Protein AF-A0AAN4R0S1-F1 (afdb_monomer)

pLDDT: mean 93.14, std 6.56, range [55.16, 98.12]

Secondary structure (DSSP, 8-state):
--HHHHHHHHHHHHHHHHHHHHHHHHHHHHHHHHHHHHHHHHHHHHHHHHHHHHHTT-S-HHHHHHHHHHHHHHHHHHHHHHHHHHHHHHHHHHHHHHHHHHHHHHHHHHHHHHHHHHHHHHHHHHHHHHHHHHTT-

Foldseek 3Di:
DDPVLVVLVVVLVVLVVQLVVLVVQLVVLVVQLVVLVVQLVVLVVVLVVVVVCVVVVNDDPVVCVPVNVVSVVSNVVSVVSNVVSVVSSVVSVVSSVVSVVVSVVSVVVSVVVVVVVVVVVVVVVVVVVVVVVVVVD

Organism: NCBI:txid1231624

Structure (mmCIF, N/CA/C/O backbone):
data_AF-A0AAN4R0S1-F1
#
_entry.id   AF-A0AAN4R0S1-F1
#
loop_
_atom_site.group_PDB
_atom_site.id
_atom_site.type_symbol
_atom_site.label_atom_id
_atom_site.label_alt_id
_atom_site.label_comp_id
_atom_site.label_asym_id
_atom_site.label_entity_id
_atom_site.label_seq_id
_atom_site.pdbx_PDB_ins_code
_atom_site.Cartn_x
_atom_site.Cartn_y
_atom_site.Cartn_z
_atom_site.occupancy
_atom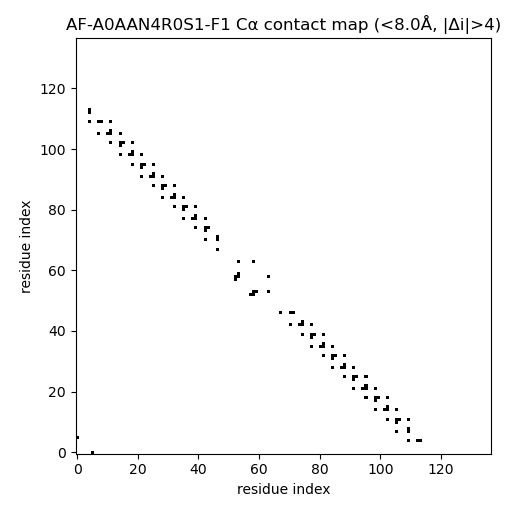_site.B_iso_or_equiv
_atom_site.auth_seq_id
_atom_site.auth_comp_id
_atom_site.auth_asym_id
_atom_site.auth_atom_id
_atom_site.pdbx_PDB_model_num
ATOM 1 N N . MET A 1 1 ? 13.427 5.920 -34.168 1.00 70.69 1 MET A N 1
ATOM 2 C CA . MET A 1 1 ? 12.870 5.169 -33.014 1.00 70.69 1 MET A CA 1
ATOM 3 C C . MET A 1 1 ? 11.867 4.142 -33.536 1.00 70.69 1 MET A C 1
ATOM 5 O O . MET A 1 1 ? 10.998 4.526 -34.311 1.00 70.69 1 MET A O 1
ATOM 9 N N . THR A 1 2 ? 12.005 2.853 -33.205 1.00 86.69 2 THR A N 1
ATOM 10 C CA . THR A 1 2 ? 11.128 1.786 -33.740 1.00 86.69 2 THR A CA 1
ATOM 11 C C . THR A 1 2 ? 9.729 1.828 -33.107 1.00 86.69 2 THR A C 1
ATOM 13 O O . THR A 1 2 ? 9.570 2.333 -31.995 1.00 86.69 2 THR A O 1
ATOM 16 N N . HIS A 1 3 ? 8.708 1.280 -33.785 1.00 90.00 3 HIS A N 1
ATOM 17 C CA . HIS A 1 3 ? 7.340 1.177 -33.243 1.00 90.00 3 HIS A CA 1
ATOM 18 C C . HIS A 1 3 ? 7.327 0.505 -31.861 1.00 90.00 3 HIS A C 1
ATOM 20 O O . HIS A 1 3 ? 6.769 1.046 -30.913 1.00 90.00 3 HIS A O 1
ATOM 26 N N . ARG A 1 4 ? 8.053 -0.611 -31.725 1.00 89.56 4 ARG A N 1
ATOM 27 C CA . ARG A 1 4 ? 8.201 -1.363 -30.472 1.00 89.56 4 ARG A CA 1
ATOM 28 C C . ARG A 1 4 ? 8.767 -0.521 -29.320 1.00 89.56 4 ARG A C 1
ATOM 30 O O . ARG A 1 4 ? 8.234 -0.587 -28.218 1.00 89.56 4 ARG A O 1
ATOM 37 N N . LEU A 1 5 ? 9.803 0.288 -29.567 1.00 91.94 5 LEU A N 1
ATOM 38 C CA . LEU A 1 5 ? 10.375 1.181 -28.548 1.00 91.94 5 LEU A CA 1
ATOM 39 C C . LEU A 1 5 ? 9.390 2.274 -28.121 1.00 91.94 5 LEU A C 1
ATOM 41 O O . LEU A 1 5 ? 9.315 2.590 -26.938 1.00 91.94 5 LEU A O 1
ATOM 45 N N . ARG A 1 6 ? 8.603 2.821 -29.058 1.00 93.12 6 ARG A N 1
ATOM 46 C CA . ARG A 1 6 ? 7.550 3.797 -28.732 1.00 93.12 6 ARG A CA 1
ATOM 47 C C . ARG A 1 6 ? 6.452 3.175 -27.872 1.00 93.12 6 ARG A C 1
ATOM 49 O O . ARG A 1 6 ? 6.084 3.763 -26.863 1.00 93.12 6 ARG A O 1
ATOM 56 N N . CYS A 1 7 ? 5.979 1.978 -28.222 1.00 94.19 7 CYS A N 1
ATOM 57 C CA . CYS A 1 7 ? 4.988 1.257 -27.420 1.00 94.19 7 CYS A CA 1
ATOM 58 C C . CYS A 1 7 ? 5.495 0.978 -26.001 1.00 94.19 7 CYS A C 1
ATOM 60 O O . CYS A 1 7 ? 4.760 1.197 -25.044 1.00 94.19 7 CYS A O 1
ATOM 62 N N . LEU A 1 8 ? 6.753 0.550 -25.851 1.00 93.81 8 LEU A N 1
ATOM 63 C CA . LEU A 1 8 ? 7.351 0.305 -24.536 1.00 93.81 8 LEU A CA 1
ATOM 64 C C . LEU A 1 8 ? 7.552 1.585 -23.724 1.00 93.81 8 LEU A C 1
ATOM 66 O O . LEU A 1 8 ? 7.312 1.569 -22.523 1.00 93.81 8 LEU A O 1
ATOM 70 N N . ALA A 1 9 ? 7.924 2.696 -24.362 1.00 93.94 9 ALA A N 1
ATOM 71 C CA . ALA A 1 9 ? 7.996 3.994 -23.694 1.00 93.94 9 ALA A CA 1
ATOM 72 C C . ALA A 1 9 ? 6.619 4.431 -23.166 1.00 93.94 9 ALA A C 1
ATOM 74 O O . ALA A 1 9 ? 6.504 4.903 -22.036 1.00 93.94 9 ALA A O 1
ATOM 75 N N . THR A 1 10 ? 5.559 4.246 -23.960 1.00 96.31 10 THR A N 1
ATOM 76 C CA . THR A 1 10 ? 4.183 4.519 -23.522 1.00 96.31 10 THR A CA 1
ATOM 77 C C . THR A 1 10 ? 3.764 3.585 -22.389 1.00 96.31 10 THR A C 1
ATOM 79 O O . THR A 1 10 ? 3.208 4.051 -21.400 1.00 96.31 10 THR A O 1
ATOM 82 N N . LEU A 1 11 ? 4.078 2.291 -22.486 1.00 96.19 11 LEU A N 1
ATOM 83 C CA . LEU A 1 11 ? 3.783 1.320 -21.434 1.00 96.19 11 LEU A CA 1
ATOM 84 C C . LEU A 1 11 ? 4.499 1.673 -20.125 1.00 96.19 11 LEU A C 1
ATOM 86 O O . LEU A 1 11 ? 3.866 1.661 -19.077 1.00 96.19 11 LEU A O 1
ATOM 90 N N . ALA A 1 12 ? 5.777 2.056 -20.174 1.00 95.44 12 ALA A N 1
ATOM 91 C CA . ALA A 1 12 ? 6.526 2.489 -18.995 1.00 95.44 12 ALA A CA 1
ATOM 92 C C . ALA A 1 12 ? 5.872 3.705 -18.317 1.00 95.44 12 ALA A C 1
ATOM 94 O O . ALA A 1 12 ? 5.750 3.728 -17.094 1.00 95.44 12 ALA A O 1
ATOM 95 N N . LYS A 1 13 ? 5.378 4.674 -19.105 1.00 96.62 13 LYS A N 1
ATOM 96 C CA . LYS A 1 13 ? 4.626 5.831 -18.590 1.00 96.62 13 LYS A CA 1
ATOM 97 C C . LYS A 1 13 ? 3.294 5.437 -17.951 1.00 96.62 13 LYS A C 1
ATOM 99 O O . LYS A 1 13 ? 2.931 6.014 -16.933 1.00 96.62 13 LYS A O 1
ATOM 104 N N . ILE A 1 14 ? 2.566 4.487 -18.539 1.00 97.44 14 ILE A N 1
ATOM 105 C CA . ILE A 1 14 ? 1.314 3.973 -17.961 1.00 97.44 14 ILE A CA 1
ATOM 106 C C . ILE A 1 14 ? 1.608 3.283 -16.626 1.00 97.44 14 ILE A C 1
ATOM 108 O O . ILE A 1 14 ? 0.998 3.633 -15.623 1.00 97.44 14 ILE A O 1
ATOM 112 N N . ARG A 1 15 ? 2.605 2.390 -16.587 1.00 96.81 15 ARG A N 1
ATOM 113 C CA . ARG A 1 15 ? 3.004 1.695 -15.354 1.00 96.81 15 ARG A CA 1
ATOM 114 C C . ARG A 1 15 ? 3.504 2.642 -14.268 1.00 96.81 15 ARG A C 1
ATOM 116 O O . ARG A 1 15 ? 3.280 2.383 -13.096 1.00 96.81 15 ARG A O 1
ATOM 123 N N . GLU A 1 16 ? 4.164 3.736 -14.642 1.00 97.38 16 GLU A N 1
ATOM 124 C CA . GLU A 1 16 ? 4.570 4.756 -13.670 1.00 97.38 16 GLU A CA 1
ATOM 125 C C . GLU A 1 16 ? 3.365 5.456 -13.037 1.00 97.38 16 GLU A C 1
ATOM 127 O O . GLU A 1 16 ? 3.341 5.662 -11.829 1.00 97.38 16 GLU A O 1
ATOM 132 N N . ARG A 1 17 ? 2.336 5.781 -13.830 1.00 97.81 17 ARG A N 1
ATOM 133 C CA . ARG A 1 17 ? 1.091 6.351 -13.295 1.00 97.81 17 ARG A CA 1
ATOM 134 C C . ARG A 1 17 ? 0.396 5.377 -12.354 1.00 97.81 17 ARG A C 1
ATOM 136 O O . ARG A 1 17 ? 0.085 5.758 -11.238 1.00 97.81 17 ARG A O 1
ATOM 143 N N . GLU A 1 18 ? 0.255 4.116 -12.756 1.00 97.50 18 GLU A N 1
ATOM 144 C CA . GLU A 1 18 ? -0.335 3.074 -11.906 1.00 97.50 18 GLU A CA 1
ATOM 145 C C . GLU A 1 18 ? 0.437 2.894 -10.590 1.00 97.50 18 GLU A C 1
ATOM 147 O O . GLU A 1 18 ? -0.173 2.743 -9.535 1.00 97.50 18 GLU A O 1
ATOM 152 N N . ARG A 1 19 ? 1.776 2.957 -10.628 1.00 98.00 19 ARG A N 1
ATOM 153 C CA . ARG A 1 19 ? 2.626 2.914 -9.429 1.00 98.00 19 ARG A CA 1
ATOM 154 C C . ARG A 1 19 ? 2.366 4.106 -8.506 1.00 98.00 19 ARG A C 1
ATOM 156 O O . ARG A 1 19 ? 2.292 3.928 -7.291 1.00 98.00 19 ARG A O 1
ATOM 163 N N . LEU A 1 20 ? 2.259 5.311 -9.064 1.00 97.81 20 LEU A N 1
ATOM 164 C CA . LEU A 1 20 ? 1.961 6.523 -8.296 1.00 97.81 20 LEU A CA 1
ATOM 165 C C . LEU A 1 20 ? 0.553 6.464 -7.690 1.00 97.81 20 LEU A C 1
ATOM 167 O O . LEU A 1 20 ? 0.400 6.733 -6.502 1.00 97.81 20 LEU A O 1
ATOM 171 N N . ASP A 1 21 ? -0.441 6.028 -8.462 1.00 97.69 21 ASP A N 1
ATOM 172 C CA . ASP A 1 21 ? -1.821 5.873 -7.998 1.00 97.69 21 ASP A CA 1
ATOM 173 C C . ASP A 1 21 ? -1.913 4.839 -6.864 1.00 97.69 21 ASP A C 1
ATOM 175 O O . ASP A 1 21 ? -2.528 5.101 -5.829 1.00 97.69 21 ASP A O 1
ATOM 179 N N . ALA A 1 22 ? -1.241 3.690 -7.005 1.00 97.50 22 ALA A N 1
ATOM 180 C CA . ALA A 1 22 ? -1.167 2.667 -5.962 1.00 97.50 22 ALA A CA 1
ATOM 181 C C . ALA A 1 22 ? -0.472 3.183 -4.690 1.00 97.50 22 ALA A C 1
ATOM 183 O O . ALA A 1 22 ? -0.893 2.874 -3.574 1.00 97.50 22 ALA A O 1
ATOM 184 N N . GLN A 1 23 ? 0.564 4.013 -4.840 1.00 97.88 23 GLN A N 1
ATOM 185 C CA . GLN A 1 23 ? 1.240 4.650 -3.712 1.00 97.88 23 GLN A CA 1
ATOM 186 C C . GLN A 1 23 ? 0.318 5.637 -2.982 1.00 97.88 23 GLN A C 1
ATOM 188 O O . GLN A 1 23 ? 0.283 5.644 -1.751 1.00 97.88 23 GLN A O 1
ATOM 193 N N . THR A 1 24 ? -0.467 6.434 -3.710 1.00 97.94 24 THR A N 1
ATOM 194 C CA . THR A 1 24 ? -1.475 7.323 -3.115 1.00 97.94 24 THR A CA 1
ATOM 195 C C . THR A 1 24 ? -2.559 6.535 -2.377 1.00 97.94 24 THR A C 1
ATOM 197 O O . THR A 1 24 ? -2.925 6.906 -1.262 1.00 97.94 24 THR A O 1
ATOM 200 N N . GLN A 1 25 ? -3.036 5.425 -2.947 1.00 96.88 25 GLN A N 1
ATOM 201 C CA . GLN A 1 25 ? -4.013 4.547 -2.293 1.00 96.88 25 GLN A CA 1
ATOM 202 C C . GLN A 1 25 ? -3.464 3.928 -1.003 1.00 96.88 25 GLN A C 1
ATOM 204 O O . GLN A 1 25 ? -4.171 3.896 0.003 1.00 96.88 25 GLN A O 1
ATOM 209 N N . LEU A 1 26 ? -2.200 3.492 -0.998 1.00 97.94 26 LEU A N 1
ATOM 210 C CA . LEU A 1 26 ? -1.545 2.976 0.204 1.00 97.94 26 LEU A CA 1
ATOM 211 C C . LEU A 1 26 ? -1.478 4.032 1.314 1.00 97.94 26 LEU A C 1
ATOM 213 O O . LEU A 1 26 ? -1.805 3.727 2.457 1.00 97.94 26 LEU A O 1
ATOM 217 N N . ILE A 1 27 ? -1.105 5.272 0.984 1.00 98.00 27 ILE A N 1
ATOM 218 C CA . ILE A 1 27 ? -1.062 6.372 1.961 1.00 98.00 27 ILE A CA 1
ATOM 219 C C . ILE A 1 27 ? -2.457 6.623 2.548 1.00 98.00 27 ILE A C 1
ATOM 221 O O . ILE A 1 27 ? -2.598 6.755 3.762 1.00 98.00 27 ILE A O 1
ATOM 225 N N . ALA A 1 28 ? -3.496 6.648 1.710 1.00 97.50 28 ALA A N 1
ATOM 226 C CA . ALA A 1 28 ? -4.870 6.830 2.171 1.00 97.50 28 ALA A CA 1
ATOM 227 C C . ALA A 1 28 ? -5.339 5.676 3.079 1.00 97.50 28 ALA A C 1
ATOM 229 O O . ALA A 1 28 ? -5.973 5.917 4.106 1.00 97.50 28 ALA A O 1
ATOM 230 N N . ALA A 1 29 ? -4.995 4.429 2.740 1.00 97.75 29 ALA A N 1
ATOM 231 C CA . ALA A 1 29 ? -5.316 3.262 3.561 1.00 97.75 29 ALA A CA 1
ATOM 232 C C . ALA A 1 29 ? -4.599 3.299 4.923 1.00 97.75 29 ALA A C 1
ATOM 234 O O . ALA A 1 29 ? -5.224 3.048 5.951 1.00 97.75 29 ALA A O 1
ATOM 235 N N . GLN A 1 30 ? -3.324 3.704 4.948 1.00 98.06 30 GLN A N 1
ATOM 236 C CA . GLN A 1 30 ? -2.562 3.897 6.186 1.00 98.06 30 GLN A CA 1
ATOM 237 C C . GLN A 1 30 ? -3.195 4.965 7.082 1.00 98.06 30 GLN A C 1
ATOM 239 O O . GLN A 1 30 ? -3.433 4.711 8.257 1.00 98.06 30 GLN A O 1
ATOM 244 N N . GLN A 1 31 ? -3.560 6.120 6.518 1.00 97.88 31 GLN A N 1
ATOM 245 C CA . GLN A 1 31 ? -4.246 7.179 7.266 1.00 97.88 31 GLN A CA 1
ATOM 246 C C . GLN A 1 31 ? -5.584 6.704 7.846 1.00 97.88 31 GLN A C 1
ATOM 248 O O . GLN A 1 31 ? -5.926 7.036 8.983 1.00 97.88 31 GLN A O 1
ATOM 253 N N . LEU A 1 32 ? -6.341 5.908 7.085 1.00 96.88 32 LEU A N 1
ATOM 254 C CA . LEU A 1 32 ? -7.578 5.306 7.571 1.00 96.88 32 LEU A CA 1
ATOM 255 C C . LEU A 1 32 ? -7.303 4.349 8.737 1.00 96.88 32 LEU A C 1
ATOM 257 O O . LEU A 1 32 ? -7.975 4.442 9.763 1.00 96.88 32 LEU A O 1
ATOM 261 N N . GLN A 1 33 ? -6.316 3.460 8.606 1.00 97.62 33 GLN A N 1
ATOM 262 C CA . GLN A 1 33 ? -5.923 2.535 9.668 1.00 97.62 33 GLN A CA 1
ATOM 263 C C . GLN A 1 33 ? -5.485 3.275 10.935 1.00 97.62 33 GLN A C 1
ATOM 265 O O . GLN A 1 33 ? -5.933 2.907 12.020 1.00 97.62 33 GLN A O 1
ATOM 270 N N . ASP A 1 34 ? -4.683 4.331 10.811 1.00 97.31 34 ASP A N 1
ATOM 271 C CA . ASP A 1 34 ? -4.253 5.158 11.940 1.00 97.31 34 ASP A CA 1
ATOM 272 C C . ASP A 1 34 ? -5.460 5.804 12.638 1.00 97.31 34 ASP A C 1
ATOM 274 O O . ASP A 1 34 ? -5.578 5.760 13.866 1.00 97.31 34 ASP A O 1
ATOM 278 N N . GLY A 1 35 ? -6.422 6.317 11.863 1.00 97.12 35 GLY A N 1
ATOM 279 C CA . GLY A 1 35 ? -7.679 6.857 12.385 1.00 97.12 35 GLY A CA 1
ATOM 280 C C . GLY A 1 35 ? -8.532 5.815 13.121 1.00 97.12 35 GLY A C 1
ATOM 281 O O . GLY A 1 35 ? -9.084 6.095 14.191 1.00 97.12 35 GLY A O 1
ATOM 282 N N . LYS A 1 36 ? -8.623 4.586 12.596 1.00 96.75 36 LYS A N 1
ATOM 283 C CA . LYS A 1 36 ? -9.328 3.482 13.272 1.00 96.75 36 LYS A CA 1
ATOM 284 C C . LYS A 1 36 ? -8.579 2.990 14.508 1.00 96.75 36 LYS A C 1
ATOM 286 O O . LYS A 1 36 ? -9.218 2.707 15.518 1.00 96.75 36 LYS A O 1
ATOM 291 N N . SER A 1 37 ? -7.248 2.972 14.476 1.00 97.56 37 SER A N 1
ATOM 292 C CA . SER A 1 37 ? -6.411 2.668 15.639 1.00 97.56 37 SER A CA 1
ATOM 293 C C . SER A 1 37 ? -6.650 3.679 16.759 1.00 97.56 37 SER A C 1
ATOM 295 O O . SER A 1 37 ? -6.898 3.286 17.894 1.00 97.56 37 SER A O 1
ATOM 297 N N . ALA A 1 38 ? -6.653 4.977 16.442 1.00 97.25 38 ALA A N 1
ATOM 298 C CA . ALA A 1 38 ? -6.952 6.029 17.411 1.00 97.25 38 ALA A CA 1
ATOM 299 C C . ALA A 1 38 ? -8.373 5.898 17.986 1.00 97.25 38 ALA A C 1
ATOM 301 O O . ALA A 1 38 ? -8.572 6.066 19.188 1.00 97.25 38 ALA A O 1
ATOM 302 N N . SER A 1 39 ? -9.351 5.534 17.149 1.00 95.94 39 SER A N 1
ATOM 303 C CA . SER A 1 39 ? -10.736 5.297 17.581 1.00 95.94 39 SER A CA 1
ATOM 304 C C . SER A 1 39 ? -10.852 4.104 18.538 1.00 95.94 39 SER A C 1
ATOM 306 O O . SER A 1 39 ? -11.579 4.179 19.528 1.00 95.94 39 SER A O 1
ATOM 308 N N . LEU A 1 40 ? -10.121 3.015 18.275 1.00 97.38 40 LEU A N 1
ATOM 309 C CA . LEU A 1 40 ? -10.063 1.846 19.153 1.00 97.38 40 LEU A CA 1
ATOM 310 C C . LEU A 1 40 ? -9.400 2.177 20.494 1.00 97.38 40 LEU A C 1
ATOM 312 O O . LEU A 1 40 ? -9.927 1.790 21.540 1.00 97.38 40 LEU A O 1
ATOM 316 N N . THR A 1 41 ? -8.284 2.911 20.475 1.00 97.62 41 THR A N 1
ATOM 317 C CA . THR A 1 41 ? -7.624 3.394 21.696 1.00 97.62 41 THR A CA 1
ATOM 318 C C . THR A 1 41 ? -8.585 4.248 22.513 1.00 97.62 41 THR A C 1
ATOM 320 O O . THR A 1 41 ? -8.836 3.935 23.671 1.00 97.62 41 THR A O 1
ATOM 323 N N . TYR A 1 42 ? -9.230 5.236 21.887 1.00 95.81 42 TYR A N 1
ATOM 324 C CA . TYR A 1 42 ? -10.206 6.097 22.552 1.00 95.81 42 TYR A CA 1
ATOM 325 C C . TYR A 1 42 ? -11.357 5.303 23.188 1.00 95.81 42 TYR A C 1
ATOM 327 O O . TYR A 1 42 ? -11.659 5.491 24.363 1.00 95.81 42 TYR A O 1
ATOM 335 N N . ALA A 1 43 ? -11.982 4.382 22.446 1.00 94.06 43 ALA A N 1
ATOM 336 C CA . ALA A 1 43 ? -13.069 3.556 22.975 1.00 94.06 43 ALA A CA 1
ATOM 337 C C . ALA A 1 43 ? -12.616 2.682 24.161 1.00 94.06 43 ALA A C 1
ATOM 339 O O . ALA A 1 43 ? -13.369 2.493 25.118 1.00 94.06 43 ALA A O 1
ATOM 340 N N . THR A 1 44 ? -11.384 2.169 24.108 1.00 95.62 44 THR A N 1
ATOM 341 C CA . THR A 1 44 ? -10.796 1.352 25.177 1.00 95.62 44 THR A CA 1
ATOM 342 C C . THR A 1 44 ? -10.507 2.189 26.423 1.00 95.62 44 THR A C 1
ATOM 344 O O . THR A 1 44 ? -10.852 1.767 27.528 1.00 95.62 44 THR A O 1
ATOM 347 N N . ASP A 1 45 ? -9.944 3.384 26.248 1.00 95.81 45 ASP A N 1
ATOM 348 C CA . ASP A 1 45 ? -9.623 4.310 27.335 1.00 95.81 45 ASP A CA 1
ATOM 349 C C . ASP A 1 45 ? -10.891 4.816 28.029 1.00 95.81 45 ASP A C 1
ATOM 351 O O . ASP A 1 45 ? -10.962 4.815 29.257 1.00 95.81 45 ASP A O 1
ATOM 355 N N . VAL A 1 46 ? -11.930 5.164 27.259 1.00 93.19 46 VAL A N 1
ATOM 356 C CA . VAL A 1 46 ? -13.238 5.557 27.807 1.00 93.19 46 VAL A CA 1
ATOM 357 C C . VAL A 1 46 ? -13.828 4.426 28.646 1.00 93.19 46 VAL A C 1
ATOM 359 O O . VAL A 1 46 ? -14.235 4.654 29.781 1.00 93.19 46 VAL A O 1
ATOM 362 N N . LEU A 1 47 ? -13.834 3.187 28.142 1.00 93.19 47 LEU A N 1
ATOM 363 C CA . LEU A 1 47 ? -14.348 2.042 28.898 1.00 93.19 47 LEU A CA 1
ATOM 364 C C . LEU A 1 47 ? -13.543 1.789 30.187 1.00 93.19 47 LEU A C 1
ATOM 366 O O . LEU A 1 47 ? -14.121 1.437 31.218 1.00 93.19 47 LEU A O 1
ATOM 370 N N . ALA A 1 48 ? -12.219 1.953 30.140 1.00 92.81 48 ALA A N 1
ATOM 371 C CA . ALA A 1 48 ? -11.350 1.790 31.300 1.00 92.81 48 ALA A CA 1
ATOM 372 C C . ALA A 1 48 ? -11.598 2.871 32.365 1.00 92.81 48 ALA A C 1
ATOM 374 O O . ALA A 1 48 ? -11.684 2.551 33.554 1.00 92.81 48 ALA A O 1
ATOM 375 N N . GLU A 1 49 ? -11.761 4.125 31.946 1.00 90.56 49 GLU A N 1
ATOM 376 C CA . GLU A 1 49 ? -12.035 5.248 32.840 1.00 90.56 49 GLU A CA 1
ATOM 377 C C . GLU A 1 49 ? -13.423 5.136 33.480 1.00 90.56 49 GLU A C 1
ATOM 379 O O . GLU A 1 49 ? -13.550 5.209 34.702 1.00 90.56 49 GLU A O 1
ATOM 384 N N . GLU A 1 50 ? -14.454 4.838 32.693 1.00 87.88 50 GLU A N 1
ATOM 385 C CA . GLU A 1 50 ? -15.812 4.618 33.205 1.00 87.88 50 GLU A CA 1
ATOM 386 C C . GLU A 1 50 ? -15.856 3.448 34.204 1.00 87.88 50 GLU A C 1
ATOM 388 O O . GLU A 1 50 ? -16.510 3.510 35.252 1.00 87.88 50 GLU A O 1
ATOM 393 N N . ARG A 1 51 ? -15.077 2.386 33.950 1.00 87.75 51 ARG A N 1
ATOM 394 C CA . ARG A 1 51 ? -14.916 1.280 34.902 1.00 87.75 51 ARG A CA 1
ATOM 395 C C . ARG A 1 51 ? -14.257 1.747 36.198 1.00 87.75 51 ARG A C 1
ATOM 397 O O . ARG A 1 51 ? -14.718 1.347 37.266 1.00 87.75 51 ARG A O 1
ATOM 404 N N . ARG A 1 52 ? -13.218 2.585 36.121 1.00 89.25 52 ARG A N 1
ATOM 405 C CA . ARG A 1 52 ? -12.527 3.154 37.289 1.00 89.25 52 ARG A CA 1
ATOM 406 C C . ARG A 1 52 ? -13.496 3.969 38.147 1.00 89.25 52 ARG A C 1
ATOM 408 O O . ARG A 1 52 ? -13.553 3.748 39.359 1.00 89.25 52 ARG A O 1
ATOM 415 N N . ILE A 1 53 ? -14.295 4.836 37.522 1.00 86.38 53 ILE A N 1
ATOM 416 C CA . ILE A 1 53 ? -15.321 5.659 38.182 1.00 86.38 53 ILE A CA 1
ATOM 417 C C . ILE A 1 53 ? -16.372 4.772 38.868 1.00 86.38 53 ILE A C 1
ATOM 419 O O . ILE A 1 53 ? -16.715 5.014 40.028 1.00 86.38 53 ILE A O 1
ATOM 423 N N . ALA A 1 54 ? -16.828 3.705 38.206 1.00 85.31 54 ALA A N 1
ATOM 424 C CA . ALA A 1 54 ? -17.771 2.753 38.790 1.00 85.31 54 ALA A CA 1
ATOM 425 C C . ALA A 1 54 ? -17.194 2.026 40.020 1.00 85.31 54 ALA A C 1
ATOM 427 O O . ALA A 1 54 ? -17.862 1.939 41.049 1.00 85.31 54 ALA A O 1
ATOM 428 N N . THR A 1 55 ? -15.937 1.565 39.970 1.00 83.88 55 THR A N 1
ATOM 429 C CA . THR A 1 55 ? -15.265 0.954 41.138 1.00 83.8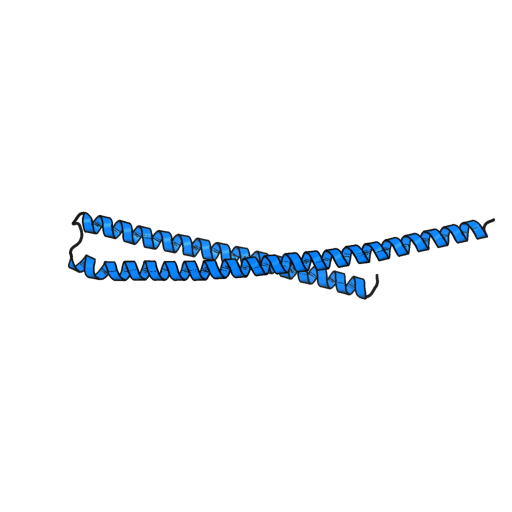8 55 THR A CA 1
ATOM 430 C C . THR A 1 55 ? -15.007 1.923 42.288 1.00 83.88 55 THR A C 1
ATOM 432 O O . THR A 1 55 ? -14.914 1.482 43.429 1.00 83.88 55 THR A O 1
ATOM 435 N N . ALA A 1 56 ? -14.924 3.227 42.020 1.00 88.06 56 ALA A N 1
ATOM 436 C CA . ALA A 1 56 ? -14.809 4.250 43.058 1.00 88.06 56 ALA A CA 1
ATOM 437 C C . ALA A 1 56 ? -16.139 4.516 43.796 1.00 88.06 56 ALA A C 1
ATOM 439 O O . ALA A 1 56 ? -16.173 5.341 44.703 1.00 88.06 56 ALA A O 1
ATOM 440 N N . GLY A 1 57 ? -17.228 3.830 43.422 1.00 82.50 57 GLY A N 1
ATOM 441 C CA . GLY A 1 57 ? -18.543 3.972 44.054 1.00 82.50 57 GLY A CA 1
ATOM 442 C C . GLY A 1 57 ? -19.333 5.196 43.587 1.00 82.50 57 GLY A C 1
ATOM 443 O O . GLY A 1 57 ? -20.368 5.512 44.166 1.00 82.50 57 GLY A O 1
ATOM 444 N N . ASN A 1 58 ? -18.880 5.869 42.527 1.00 77.69 58 ASN A N 1
ATOM 445 C CA . ASN A 1 58 ? -19.485 7.107 42.025 1.00 77.69 58 ASN A CA 1
ATOM 446 C C . ASN A 1 58 ? -20.646 6.873 41.038 1.00 77.69 58 ASN A C 1
ATOM 448 O O . ASN A 1 58 ? -21.168 7.828 40.468 1.00 77.69 58 ASN A O 1
ATOM 452 N N . VAL A 1 59 ? -21.047 5.618 40.806 1.00 80.81 59 VAL A N 1
ATOM 453 C CA . VAL A 1 59 ? -22.091 5.241 39.839 1.00 80.81 59 VAL A CA 1
ATOM 454 C C . VAL A 1 59 ? -23.056 4.258 40.489 1.00 80.81 59 VAL A C 1
ATOM 456 O O . VAL A 1 59 ? -22.637 3.318 41.164 1.00 80.81 59 VAL A O 1
ATOM 459 N N . THR A 1 60 ? -24.357 4.446 40.270 1.00 83.25 60 THR A N 1
ATOM 460 C CA . THR A 1 60 ? -25.363 3.483 40.728 1.00 83.25 60 THR A CA 1
ATOM 461 C C . THR A 1 60 ? -25.276 2.185 39.920 1.00 83.25 60 THR A C 1
ATOM 463 O O . THR A 1 60 ? -24.926 2.166 38.737 1.00 83.25 60 THR A O 1
ATOM 466 N N . MET A 1 61 ? -25.623 1.067 40.555 1.00 79.94 61 MET A N 1
ATOM 467 C CA . MET A 1 61 ? -25.526 -0.259 39.938 1.00 79.94 61 MET A CA 1
ATOM 468 C C . MET A 1 61 ? -26.449 -0.432 38.716 1.00 79.94 61 MET A C 1
ATOM 470 O O . MET A 1 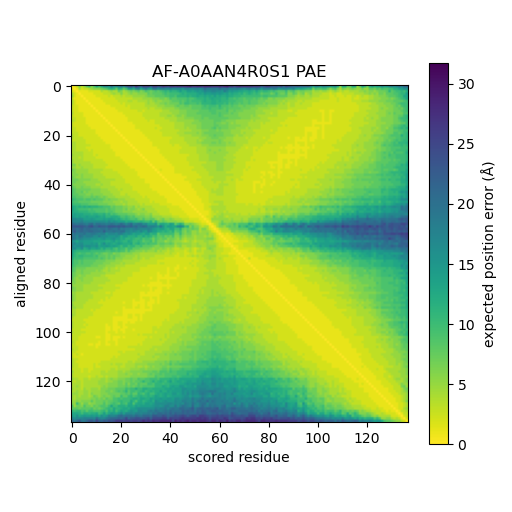61 ? -26.117 -1.187 37.802 1.00 79.94 61 MET A O 1
ATOM 474 N N . GLU A 1 62 ? -27.577 0.283 38.662 1.00 82.69 62 GLU A N 1
ATOM 475 C CA . GLU A 1 62 ? -28.455 0.324 37.483 1.00 82.69 62 GLU A CA 1
ATOM 476 C C . GLU A 1 62 ? -27.803 1.044 36.304 1.00 82.69 62 GLU A C 1
ATOM 478 O O . GLU A 1 62 ? -27.777 0.498 35.203 1.00 82.69 62 GLU A O 1
ATOM 483 N N . THR A 1 63 ? -27.199 2.213 36.532 1.00 82.00 63 THR A N 1
ATOM 484 C CA . THR A 1 63 ? -26.493 2.954 35.480 1.00 82.00 63 THR A CA 1
ATOM 485 C C . THR A 1 63 ? -25.355 2.105 34.916 1.00 82.00 63 THR A C 1
ATOM 487 O O . THR A 1 63 ? -25.244 1.974 33.698 1.00 82.00 63 THR A O 1
ATOM 490 N N . PHE A 1 64 ? -24.585 1.427 35.779 1.00 82.00 64 PHE A N 1
ATOM 491 C CA . PHE A 1 64 ? -23.524 0.500 35.363 1.00 82.00 64 PHE A CA 1
ATOM 492 C C . PHE A 1 64 ? -24.020 -0.636 34.459 1.00 82.00 64 PHE A C 1
ATOM 494 O O . PHE A 1 64 ? -23.413 -0.918 33.426 1.00 82.00 64 PHE A O 1
ATOM 501 N N . ARG A 1 65 ? -25.146 -1.266 34.811 1.00 84.31 65 ARG A N 1
ATOM 502 C CA . ARG A 1 65 ? -25.745 -2.349 34.013 1.00 84.31 65 ARG A CA 1
ATOM 503 C C . ARG A 1 65 ? -26.195 -1.902 32.625 1.00 84.31 65 ARG A C 1
ATOM 505 O O . ARG A 1 65 ? -26.179 -2.721 31.712 1.00 84.31 65 ARG A O 1
ATOM 512 N N . VAL A 1 66 ? -26.587 -0.640 32.471 1.00 86.50 66 VAL A N 1
ATOM 513 C CA . VAL A 1 66 ? -27.044 -0.092 31.189 1.00 86.50 66 VAL A CA 1
ATOM 514 C C . VAL A 1 66 ? -25.866 0.317 30.303 1.00 86.50 66 VAL A C 1
ATOM 516 O O . VAL A 1 66 ? -25.844 -0.031 29.125 1.00 86.50 66 VAL A O 1
ATOM 519 N N . TRP A 1 67 ? -24.872 1.034 30.838 1.00 86.50 67 TRP A N 1
ATOM 520 C CA . TRP A 1 67 ? -23.804 1.589 29.998 1.00 86.50 67 TRP A CA 1
ATOM 521 C C . TRP A 1 67 ? -22.700 0.577 29.660 1.00 86.50 67 TRP A C 1
ATOM 523 O O . TRP A 1 67 ? -22.146 0.637 28.562 1.00 86.50 67 TRP A O 1
ATOM 533 N N . PHE A 1 68 ? -22.380 -0.365 30.558 1.00 88.44 68 PHE A N 1
ATOM 534 C CA . PHE A 1 68 ? -21.235 -1.268 30.387 1.00 88.44 68 PHE A CA 1
ATOM 535 C C . PHE A 1 68 ? -21.345 -2.184 29.151 1.00 88.44 68 PHE A C 1
ATOM 537 O O . PHE A 1 68 ? -20.375 -2.252 28.390 1.00 88.44 68 PHE A O 1
ATOM 544 N N . PRO A 1 69 ? -22.498 -2.829 28.867 1.00 91.94 69 PRO A N 1
ATOM 545 C CA . PRO A 1 69 ? -22.671 -3.598 27.633 1.00 91.94 69 PRO A CA 1
ATOM 546 C C . PRO A 1 69 ? -22.495 -2.738 26.375 1.00 91.94 69 PRO A C 1
ATOM 548 O O . PRO A 1 69 ? -21.771 -3.130 25.466 1.00 91.94 69 PRO A O 1
ATOM 551 N N . SER A 1 70 ? -23.057 -1.524 26.359 1.00 90.62 70 SER A N 1
ATOM 552 C CA . SER A 1 70 ? -22.898 -0.595 25.230 1.00 90.62 70 SER A CA 1
ATOM 553 C C . SER A 1 70 ? -21.440 -0.157 25.039 1.00 90.62 70 SER A C 1
ATOM 555 O O . SER A 1 70 ? -20.968 -0.025 23.911 1.00 90.62 70 SER A O 1
ATOM 557 N N . GLY A 1 71 ? -20.692 0.038 26.128 1.00 91.44 71 GLY A N 1
ATOM 558 C CA . GLY A 1 71 ? -19.254 0.310 26.073 1.00 91.44 71 GLY A CA 1
ATOM 559 C C . GLY A 1 71 ? -18.464 -0.844 25.448 1.00 91.44 71 GLY A C 1
ATOM 560 O O . GLY A 1 71 ? -17.607 -0.612 24.595 1.00 91.44 71 GLY A O 1
ATOM 561 N N . LEU A 1 72 ? -18.791 -2.089 25.809 1.00 94.38 72 LEU A N 1
ATOM 562 C CA . LEU A 1 72 ? -18.189 -3.281 25.205 1.00 94.38 72 LEU A CA 1
ATOM 563 C C . LEU A 1 72 ? -18.526 -3.414 23.716 1.00 94.38 72 LEU A C 1
ATOM 565 O O . LEU A 1 72 ? -17.632 -3.709 22.925 1.00 94.38 72 LEU A O 1
ATOM 569 N N . GLU A 1 73 ? -19.773 -3.154 23.322 1.00 94.94 73 GLU A N 1
ATOM 570 C CA . GLU A 1 73 ? -20.194 -3.148 21.915 1.00 94.94 73 GLU A CA 1
ATOM 571 C C . GLU A 1 73 ? -19.432 -2.098 21.100 1.00 94.94 73 GLU A C 1
ATOM 573 O O . GLU A 1 73 ? -18.939 -2.399 20.014 1.00 94.94 73 GLU A O 1
ATOM 578 N N . LYS A 1 74 ? -19.249 -0.885 21.639 1.00 93.31 74 LYS A N 1
ATOM 579 C CA . LYS A 1 74 ? -18.460 0.173 20.984 1.00 93.31 74 LYS A CA 1
ATOM 580 C C . LYS A 1 74 ? -16.997 -0.224 20.794 1.00 93.31 74 LYS A C 1
ATOM 582 O O . LYS A 1 74 ? -16.434 0.038 19.733 1.00 93.31 74 LYS A O 1
ATOM 587 N N . VAL A 1 75 ? -16.382 -0.864 21.791 1.00 96.19 75 VAL A N 1
ATOM 588 C CA . VAL A 1 75 ? -15.004 -1.374 21.680 1.00 96.19 75 VAL A CA 1
ATOM 589 C C . VAL A 1 75 ? -14.919 -2.512 20.663 1.00 96.19 75 VAL A C 1
ATOM 591 O O . VAL A 1 75 ? -13.980 -2.545 19.869 1.00 96.19 75 VAL A O 1
ATOM 594 N N . ALA A 1 76 ? -15.890 -3.429 20.658 1.00 96.75 76 ALA A N 1
ATOM 595 C CA . ALA A 1 76 ? -15.951 -4.519 19.689 1.00 96.75 76 ALA A CA 1
ATOM 596 C C . ALA A 1 76 ? -16.079 -3.984 18.254 1.00 96.75 76 ALA A C 1
ATOM 598 O O . ALA A 1 76 ? -15.296 -4.373 17.391 1.00 96.75 76 ALA A O 1
ATOM 599 N N . TYR A 1 77 ? -16.975 -3.021 18.033 1.00 96.69 77 TYR A N 1
ATOM 600 C CA . TYR A 1 77 ? -17.145 -2.348 16.747 1.00 96.69 77 TYR A CA 1
ATOM 601 C C . TYR A 1 77 ? -15.871 -1.612 16.306 1.00 96.69 77 TYR A C 1
ATOM 603 O O . TYR A 1 77 ? -15.396 -1.797 15.189 1.00 96.69 77 TYR A O 1
ATOM 611 N N . ALA A 1 78 ? -15.255 -0.821 17.192 1.00 96.00 78 ALA A N 1
ATOM 612 C CA . ALA A 1 78 ? -14.011 -0.117 16.876 1.00 96.00 78 ALA A CA 1
ATOM 613 C C . ALA A 1 78 ? -12.862 -1.086 16.539 1.00 96.00 78 ALA A C 1
ATOM 615 O O . ALA A 1 78 ? -12.014 -0.783 15.699 1.00 96.00 78 ALA A O 1
ATOM 616 N N . ARG A 1 79 ? -12.843 -2.265 17.170 1.00 97.75 79 ARG A N 1
ATOM 617 C CA . ARG A 1 79 ? -11.865 -3.320 16.890 1.00 97.75 79 ARG A CA 1
ATOM 618 C C . ARG A 1 79 ? -12.096 -3.961 15.526 1.00 97.75 79 ARG A C 1
ATOM 620 O O . ARG A 1 79 ? -11.131 -4.164 14.796 1.00 97.75 79 ARG A O 1
ATOM 627 N N . GLU A 1 80 ? -13.341 -4.272 15.186 1.00 98.00 80 GLU A N 1
ATOM 628 C CA . GLU A 1 80 ? -13.701 -4.798 13.867 1.00 98.00 80 GLU A CA 1
ATOM 629 C C . GLU A 1 80 ? -13.313 -3.811 12.759 1.00 98.00 80 GLU A C 1
ATOM 631 O O . GLU A 1 80 ? -12.616 -4.175 11.815 1.00 98.00 80 GLU A O 1
ATOM 636 N N . GLU A 1 81 ? -13.645 -2.534 12.936 1.00 97.75 81 GLU A N 1
ATOM 637 C CA . GLU A 1 81 ? -13.271 -1.465 12.010 1.00 97.75 81 GLU A CA 1
ATOM 638 C C . GLU A 1 81 ? -11.751 -1.319 11.852 1.00 97.75 81 GLU A C 1
ATOM 640 O O . GLU A 1 81 ? -11.255 -1.107 10.743 1.00 97.75 81 GLU A O 1
ATOM 645 N N . TYR A 1 82 ? -10.992 -1.463 12.942 1.00 97.88 82 TYR A N 1
ATOM 646 C C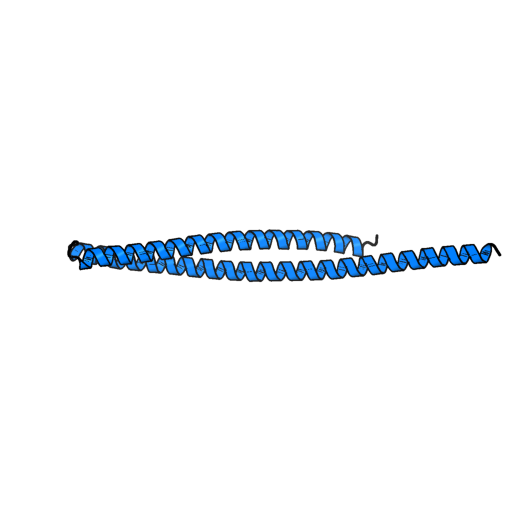A . TYR A 1 82 ? -9.532 -1.494 12.886 1.00 97.88 82 TYR A CA 1
ATOM 647 C C . TYR A 1 82 ? -9.013 -2.705 12.103 1.00 97.88 82 TYR A C 1
ATOM 649 O O . TYR A 1 82 ? -8.120 -2.552 11.270 1.00 97.88 82 TYR A O 1
ATOM 657 N N . HIS A 1 83 ? -9.568 -3.899 12.323 1.00 97.81 83 HIS A N 1
ATOM 658 C CA . HIS A 1 83 ? -9.174 -5.093 11.572 1.00 97.81 83 HIS A CA 1
ATOM 659 C C . HIS A 1 83 ? -9.485 -4.959 10.080 1.00 97.81 83 HIS A C 1
ATOM 661 O O . HIS A 1 83 ? -8.626 -5.275 9.256 1.00 97.81 83 HIS A O 1
ATOM 667 N N . ASN A 1 84 ? -10.655 -4.422 9.733 1.00 97.56 84 ASN A N 1
ATOM 668 C CA . ASN A 1 84 ? -11.043 -4.150 8.351 1.00 97.56 84 ASN A CA 1
ATO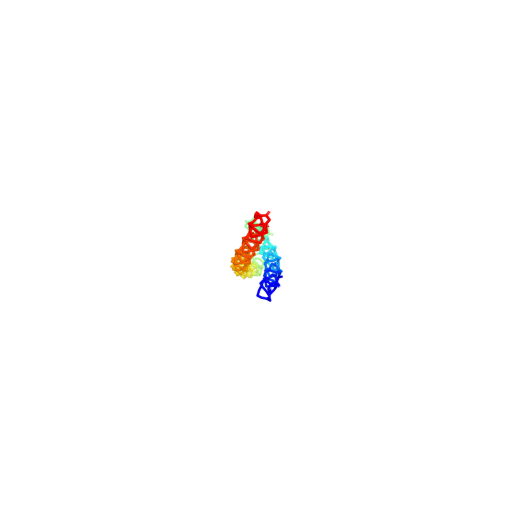M 669 C C . ASN A 1 84 ? -10.085 -3.150 7.690 1.00 97.56 84 ASN A C 1
ATOM 671 O O . ASN A 1 84 ? -9.589 -3.400 6.590 1.00 97.56 84 ASN A O 1
ATOM 675 N N . ALA A 1 85 ? -9.759 -2.050 8.376 1.00 97.31 85 ALA A N 1
ATOM 676 C CA . ALA A 1 85 ? -8.802 -1.067 7.874 1.00 97.31 85 ALA A CA 1
ATOM 677 C C . ALA A 1 85 ? -7.384 -1.647 7.751 1.00 97.31 85 ALA A C 1
ATOM 679 O O . ALA A 1 85 ? -6.708 -1.404 6.758 1.00 97.31 85 ALA A O 1
ATOM 680 N N . SER A 1 86 ? -6.946 -2.466 8.710 1.00 97.62 86 SER A N 1
ATOM 681 C CA . SER A 1 86 ? -5.644 -3.137 8.659 1.00 97.62 86 SER A CA 1
ATOM 682 C C . SER A 1 86 ? -5.547 -4.120 7.488 1.00 97.62 86 SER A C 1
ATOM 684 O O . SER A 1 86 ? -4.525 -4.142 6.802 1.00 97.62 86 SER A O 1
ATOM 686 N N . ALA A 1 87 ? -6.603 -4.894 7.222 1.00 97.81 87 ALA A N 1
ATOM 687 C CA . ALA A 1 87 ? -6.667 -5.774 6.059 1.00 97.81 87 ALA A CA 1
ATOM 688 C C . ALA A 1 87 ? -6.628 -4.969 4.750 1.00 97.81 87 ALA A C 1
ATOM 690 O O . ALA A 1 87 ? -5.869 -5.308 3.841 1.00 97.81 87 ALA A O 1
ATOM 691 N N . ALA A 1 88 ? -7.377 -3.863 4.673 1.00 96.81 88 ALA A N 1
ATOM 692 C CA . ALA A 1 88 ? -7.357 -2.965 3.522 1.00 96.81 88 ALA A CA 1
ATOM 693 C C . ALA A 1 88 ? -5.952 -2.383 3.272 1.00 96.81 88 ALA A C 1
ATOM 695 O O . ALA A 1 88 ? -5.468 -2.419 2.139 1.00 96.81 88 ALA A O 1
ATOM 696 N N . THR A 1 89 ? -5.248 -1.931 4.315 1.00 98.12 89 THR A N 1
ATOM 697 C CA . THR A 1 89 ? -3.861 -1.454 4.194 1.00 98.12 89 THR A CA 1
ATOM 698 C C . THR A 1 89 ? -2.930 -2.530 3.654 1.00 98.12 89 THR A C 1
ATOM 700 O O . THR A 1 89 ? -2.112 -2.241 2.781 1.00 98.12 89 THR A O 1
ATOM 703 N N . GLU A 1 90 ? -3.053 -3.773 4.121 1.00 97.88 90 GLU A N 1
ATOM 704 C CA . GLU A 1 90 ? -2.201 -4.857 3.628 1.00 97.88 90 GLU A CA 1
ATOM 705 C C . GLU A 1 90 ? -2.482 -5.165 2.151 1.00 97.88 90 GLU A C 1
ATOM 707 O O . GLU A 1 90 ? -1.550 -5.302 1.358 1.00 97.88 90 GLU A O 1
ATOM 712 N N . THR A 1 91 ? -3.752 -5.166 1.730 1.00 97.62 91 THR A N 1
ATOM 713 C CA . THR A 1 91 ? -4.089 -5.317 0.303 1.00 97.62 91 THR A CA 1
ATOM 714 C C . THR A 1 91 ? -3.526 -4.177 -0.550 1.00 97.62 91 THR A C 1
ATOM 716 O O . THR A 1 91 ? -2.934 -4.431 -1.601 1.00 97.62 91 THR A O 1
ATOM 719 N N . ALA A 1 92 ? -3.613 -2.929 -0.074 1.00 97.38 92 ALA A N 1
ATOM 720 C CA . ALA A 1 92 ? -3.040 -1.771 -0.754 1.00 97.38 92 ALA A CA 1
ATOM 721 C C . ALA A 1 92 ? -1.506 -1.850 -0.826 1.00 97.38 92 ALA A C 1
ATOM 723 O O . ALA A 1 92 ? -0.904 -1.470 -1.830 1.00 97.38 92 ALA A O 1
ATOM 724 N N . ARG A 1 93 ? -0.859 -2.393 0.212 1.00 98.12 93 ARG A N 1
ATOM 725 C CA . ARG A 1 93 ? 0.592 -2.596 0.257 1.00 98.12 93 ARG A CA 1
ATOM 726 C C . ARG A 1 93 ? 1.050 -3.621 -0.774 1.00 98.12 93 ARG A C 1
ATOM 728 O O . ARG A 1 93 ? 2.024 -3.366 -1.484 1.00 98.12 93 ARG A O 1
ATOM 735 N N . LEU A 1 94 ? 0.357 -4.754 -0.869 1.00 98.00 94 LEU A N 1
ATOM 736 C CA . LEU A 1 94 ? 0.646 -5.784 -1.869 1.00 98.00 94 LEU A CA 1
ATOM 737 C C . LEU A 1 94 ? 0.461 -5.240 -3.290 1.00 98.00 94 LEU A C 1
ATOM 739 O O . LEU A 1 94 ? 1.336 -5.426 -4.135 1.00 98.00 94 LEU A O 1
ATOM 743 N N . PHE A 1 95 ? -0.613 -4.487 -3.529 1.00 97.50 95 PHE A N 1
ATOM 744 C CA . PHE A 1 95 ? -0.868 -3.851 -4.821 1.00 97.50 95 PHE A CA 1
ATOM 745 C C . PHE A 1 95 ? 0.201 -2.802 -5.192 1.00 97.50 95 PHE A C 1
ATOM 747 O O . PHE A 1 95 ? 0.708 -2.782 -6.317 1.00 97.50 95 PHE A O 1
ATOM 754 N N . ALA A 1 96 ? 0.619 -1.961 -4.240 1.00 97.75 96 ALA A N 1
ATOM 755 C CA . ALA A 1 96 ? 1.708 -1.003 -4.441 1.00 97.75 96 ALA A CA 1
ATOM 756 C C . ALA A 1 96 ? 3.049 -1.696 -4.747 1.00 97.75 96 ALA A C 1
ATOM 758 O O . ALA A 1 96 ? 3.829 -1.222 -5.577 1.00 97.75 96 ALA A O 1
ATOM 759 N N . LEU A 1 97 ? 3.320 -2.842 -4.116 1.00 97.81 97 LEU A N 1
ATOM 760 C CA . LEU A 1 97 ? 4.505 -3.645 -4.410 1.00 97.81 97 LEU A CA 1
ATOM 761 C C . LEU A 1 97 ? 4.450 -4.233 -5.827 1.00 97.81 97 LEU A C 1
ATOM 763 O O . LEU A 1 97 ? 5.428 -4.135 -6.569 1.00 97.81 97 LEU A O 1
ATOM 767 N N . GLU A 1 98 ? 3.320 -4.819 -6.217 1.00 97.75 98 GLU A N 1
ATOM 768 C CA . GLU A 1 98 ? 3.132 -5.412 -7.543 1.00 97.75 98 GLU A CA 1
ATOM 769 C C . GLU A 1 98 ? 3.304 -4.369 -8.660 1.00 97.75 98 GLU A C 1
ATOM 771 O O . GLU A 1 98 ? 4.065 -4.570 -9.614 1.00 97.75 98 GLU A O 1
ATOM 776 N N . THR A 1 99 ? 2.661 -3.210 -8.519 1.00 97.12 99 THR A N 1
ATOM 777 C CA . THR A 1 99 ? 2.780 -2.096 -9.475 1.00 97.12 99 THR A CA 1
ATOM 778 C C . THR A 1 99 ? 4.209 -1.545 -9.549 1.00 97.12 99 THR A C 1
ATOM 780 O O . THR A 1 99 ? 4.719 -1.280 -10.639 1.00 97.12 99 THR A O 1
ATOM 783 N N . ALA A 1 100 ? 4.929 -1.460 -8.425 1.00 97.56 100 ALA A N 1
ATOM 784 C CA . ALA A 1 100 ? 6.338 -1.064 -8.422 1.00 97.56 100 ALA A CA 1
ATOM 785 C C . ALA A 1 100 ? 7.244 -2.078 -9.144 1.00 97.56 100 ALA A C 1
ATOM 787 O O . ALA A 1 100 ? 8.118 -1.691 -9.928 1.00 97.56 100 ALA A O 1
ATOM 788 N N . VAL A 1 101 ? 7.034 -3.379 -8.917 1.00 98.12 101 VAL A N 1
ATOM 789 C CA . VAL A 1 101 ? 7.798 -4.449 -9.579 1.00 98.12 101 VAL A CA 1
ATOM 790 C C . VAL A 1 101 ? 7.535 -4.454 -11.084 1.00 98.12 101 VAL A C 1
ATOM 792 O O . VAL A 1 101 ? 8.481 -4.502 -11.875 1.00 98.12 101 VAL A O 1
ATOM 795 N N . THR A 1 102 ? 6.273 -4.357 -11.500 1.00 97.12 102 THR A N 1
ATOM 796 C CA . THR A 1 102 ? 5.889 -4.341 -12.922 1.00 97.12 102 THR A CA 1
ATOM 797 C C . THR A 1 102 ? 6.390 -3.092 -13.647 1.00 97.12 102 THR A C 1
ATOM 799 O O . THR A 1 102 ? 6.876 -3.200 -14.781 1.00 97.12 102 THR A O 1
ATOM 802 N N . HIS A 1 103 ? 6.363 -1.923 -12.999 1.00 97.69 103 HIS A N 1
ATOM 803 C CA . HIS A 1 103 ? 6.985 -0.708 -13.522 1.00 97.69 103 HIS A CA 1
ATOM 804 C C . HIS A 1 103 ? 8.492 -0.904 -13.732 1.00 97.69 103 HIS A C 1
ATOM 806 O O . HIS A 1 103 ? 8.985 -0.728 -14.849 1.00 97.69 103 HIS A O 1
ATOM 812 N N . LYS A 1 104 ? 9.215 -1.375 -12.706 1.00 97.88 104 LYS A N 1
ATOM 813 C CA . LYS A 1 104 ? 10.664 -1.616 -12.783 1.00 97.88 104 LYS A CA 1
ATOM 814 C C . LYS A 1 104 ? 11.033 -2.628 -13.870 1.00 97.88 104 LYS A C 1
ATOM 816 O O . LYS A 1 104 ? 12.013 -2.435 -14.594 1.00 97.88 104 LYS A O 1
ATOM 821 N N . ALA A 1 105 ? 10.258 -3.703 -14.009 1.00 97.38 105 ALA A N 1
ATOM 822 C CA . ALA A 1 105 ? 10.459 -4.702 -15.057 1.00 97.38 105 ALA A CA 1
ATOM 823 C C . ALA A 1 105 ? 10.286 -4.087 -16.456 1.00 97.38 105 ALA A C 1
ATOM 825 O O . ALA A 1 105 ? 11.141 -4.263 -17.326 1.00 97.38 105 ALA A O 1
ATOM 826 N N . THR A 1 106 ? 9.220 -3.307 -16.650 1.00 96.38 106 THR A N 1
ATOM 827 C CA . THR A 1 106 ? 8.938 -2.608 -17.912 1.00 96.38 106 THR A CA 1
ATOM 828 C C . THR A 1 106 ? 10.047 -1.616 -18.259 1.00 96.38 106 THR A C 1
ATOM 830 O O . THR A 1 106 ? 10.539 -1.600 -19.389 1.00 96.38 106 THR A O 1
ATOM 833 N N . GLU A 1 107 ? 10.487 -0.823 -17.283 1.00 96.25 107 GLU A N 1
ATOM 834 C CA . GLU A 1 107 ? 11.566 0.145 -17.454 1.00 96.25 107 GLU A CA 1
ATOM 835 C C . GLU A 1 107 ? 12.894 -0.537 -17.809 1.00 96.25 107 GLU A C 1
ATOM 837 O O . GLU A 1 107 ? 13.604 -0.096 -18.714 1.00 96.25 107 GLU A O 1
ATOM 842 N N . THR A 1 108 ? 13.210 -1.657 -17.155 1.00 97.06 108 THR A N 1
ATOM 843 C CA . THR A 1 108 ? 14.425 -2.436 -17.432 1.00 97.06 108 THR A CA 1
ATOM 844 C C . THR A 1 108 ? 14.449 -2.931 -18.879 1.00 97.06 108 THR A C 1
ATOM 846 O O . THR A 1 108 ? 15.463 -2.794 -19.568 1.00 97.06 108 THR A O 1
ATOM 849 N N . VAL A 1 109 ? 13.325 -3.462 -19.373 1.00 95.88 109 VAL A N 1
ATOM 850 C CA . VAL A 1 109 ? 13.197 -3.907 -20.770 1.00 95.88 109 VAL A CA 1
ATOM 851 C C . VAL A 1 109 ? 13.327 -2.730 -21.737 1.00 95.88 109 VAL A C 1
ATOM 853 O O . VAL A 1 109 ? 14.021 -2.847 -22.749 1.00 95.88 109 VAL A O 1
ATOM 856 N N . PHE A 1 110 ? 12.700 -1.592 -21.428 1.00 95.00 110 PHE A N 1
ATOM 857 C CA . PHE A 1 110 ? 12.800 -0.385 -22.244 1.00 95.00 110 PHE A CA 1
ATOM 858 C C . PHE A 1 110 ? 14.253 0.101 -22.364 1.00 95.00 110 PHE A C 1
ATOM 860 O O . PHE A 1 110 ? 14.760 0.215 -23.481 1.00 95.00 110 PHE A O 1
ATOM 867 N N . ARG A 1 111 ? 14.947 0.295 -21.235 1.00 95.00 111 ARG A N 1
ATOM 868 C CA . ARG A 1 111 ? 16.344 0.763 -21.201 1.00 95.00 111 ARG A CA 1
ATOM 869 C C . ARG A 1 111 ? 17.285 -0.187 -21.940 1.00 95.00 111 ARG A C 1
ATOM 871 O O . ARG A 1 111 ? 18.181 0.260 -22.654 1.00 95.00 111 ARG A O 1
ATOM 878 N N . ARG A 1 112 ? 17.072 -1.502 -21.812 1.00 95.62 112 ARG A N 1
ATOM 879 C CA . ARG A 1 112 ? 17.855 -2.507 -22.544 1.00 95.62 112 ARG A CA 1
ATOM 880 C C . ARG A 1 112 ? 17.699 -2.352 -24.058 1.00 95.62 112 ARG A C 1
ATOM 882 O O . ARG A 1 112 ? 18.701 -2.289 -24.762 1.00 95.62 112 ARG A O 1
ATOM 889 N N . LEU A 1 113 ? 16.466 -2.272 -24.556 1.00 93.25 113 LEU A N 1
ATOM 890 C CA . LEU A 1 113 ? 16.208 -2.150 -25.995 1.00 93.25 113 LEU A CA 1
ATOM 891 C C . LEU A 1 113 ? 16.653 -0.797 -26.556 1.00 93.25 113 LEU A C 1
ATOM 893 O O . LEU A 1 113 ? 17.071 -0.709 -27.710 1.00 93.25 113 LEU A O 1
ATOM 897 N N . GLU A 1 114 ? 16.563 0.262 -25.755 1.00 94.44 114 GLU A N 1
ATOM 898 C CA . GLU A 1 114 ? 17.083 1.575 -26.122 1.00 94.44 114 GLU A CA 1
ATOM 899 C C . GLU A 1 114 ? 18.604 1.534 -26.288 1.00 94.44 114 GLU A C 1
ATOM 901 O O . GLU A 1 114 ? 19.117 1.991 -27.312 1.00 94.44 114 GLU A O 1
ATOM 906 N N . LYS A 1 115 ? 19.309 0.898 -25.343 1.00 95.38 115 LYS A N 1
ATOM 907 C CA . LYS A 1 115 ? 20.753 0.670 -25.431 1.00 95.38 115 LYS A CA 1
ATOM 908 C C . LYS A 1 115 ? 21.126 -0.154 -26.663 1.00 95.38 115 LYS A C 1
ATOM 910 O O . LYS A 1 115 ? 21.941 0.299 -27.455 1.00 95.38 115 LYS A O 1
ATOM 915 N N . GLU A 1 116 ? 20.488 -1.306 -26.883 1.00 94.25 116 GLU A N 1
ATOM 916 C CA . GLU A 1 116 ? 20.756 -2.165 -28.050 1.00 94.25 116 GLU A CA 1
ATOM 917 C C . GLU A 1 116 ? 20.571 -1.409 -29.382 1.00 94.25 116 GLU A C 1
ATOM 919 O O . GLU A 1 116 ? 21.356 -1.572 -30.323 1.00 94.25 116 GLU A O 1
ATOM 924 N N . ARG A 1 117 ? 19.557 -0.536 -29.465 1.00 93.06 117 ARG A N 1
ATOM 925 C CA . ARG A 1 117 ? 19.315 0.318 -30.636 1.00 93.06 117 ARG A CA 1
ATOM 926 C C . ARG A 1 117 ? 20.375 1.410 -30.795 1.00 93.06 117 ARG A C 1
ATOM 928 O O . ARG A 1 117 ? 20.750 1.695 -31.932 1.00 93.06 117 ARG A O 1
ATOM 935 N N . ASN A 1 118 ? 20.835 2.022 -29.708 1.00 92.62 118 ASN A N 1
ATOM 936 C CA . ASN A 1 118 ? 21.897 3.027 -29.757 1.00 92.62 118 ASN A CA 1
ATOM 937 C C . ASN A 1 118 ? 23.233 2.386 -30.155 1.00 92.62 118 ASN A C 1
ATOM 939 O O . ASN A 1 118 ? 23.850 2.847 -31.108 1.00 92.62 118 ASN A O 1
ATOM 943 N N . ASP A 1 119 ? 23.598 1.257 -29.546 1.00 94.50 119 ASP A N 1
ATOM 944 C CA . ASP A 1 119 ? 24.808 0.498 -29.883 1.00 94.50 119 ASP A CA 1
ATOM 945 C C . ASP A 1 119 ? 24.810 0.084 -31.365 1.00 94.50 119 ASP A C 1
ATOM 947 O O . ASP A 1 119 ? 25.819 0.201 -32.061 1.00 94.50 119 ASP A O 1
ATOM 951 N N . SER A 1 120 ? 23.659 -0.361 -31.881 1.0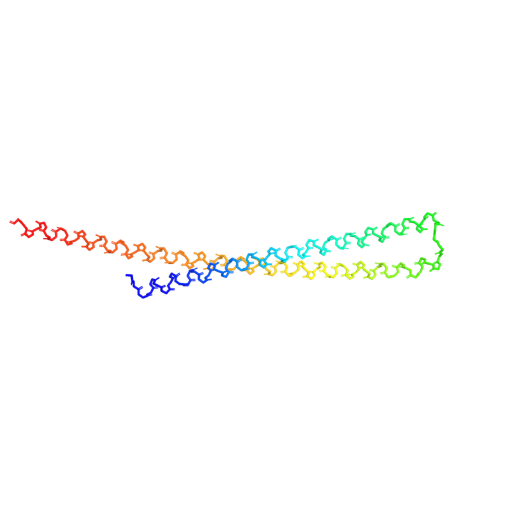0 92.69 120 SER A N 1
ATOM 952 C CA . SER A 1 120 ? 23.504 -0.708 -33.301 1.00 92.69 120 SER A CA 1
ATOM 953 C C . SER A 1 120 ? 23.659 0.498 -34.228 1.00 92.69 120 SER A C 1
ATOM 955 O O . SER A 1 120 ? 24.162 0.346 -35.337 1.00 92.69 120 SER A O 1
ATOM 957 N N . HIS A 1 121 ? 23.213 1.682 -33.802 1.00 92.44 121 HIS A N 1
ATOM 958 C CA . HIS A 1 121 ? 23.368 2.917 -34.568 1.00 92.44 121 HIS A CA 1
ATOM 959 C C . HIS A 1 121 ? 24.836 3.336 -34.626 1.00 92.44 121 HIS A C 1
ATOM 961 O O . HIS A 1 121 ? 25.369 3.520 -35.713 1.00 92.44 121 HIS A O 1
ATOM 967 N N . THR A 1 122 ? 25.507 3.365 -33.473 1.00 93.62 122 THR A N 1
ATOM 968 C CA . THR A 1 122 ? 26.924 3.725 -33.368 1.00 93.62 122 THR A CA 1
ATOM 969 C C . THR A 1 122 ? 27.813 2.792 -34.186 1.00 93.62 122 THR A C 1
ATOM 971 O O . THR A 1 122 ? 28.715 3.258 -34.873 1.00 93.62 122 THR A O 1
ATOM 974 N N . ARG A 1 123 ? 27.538 1.480 -34.189 1.00 93.75 123 ARG A N 1
ATOM 975 C CA . ARG A 1 123 ? 28.275 0.529 -35.039 1.00 93.75 123 ARG A CA 1
ATOM 976 C C . ARG A 1 123 ? 28.090 0.795 -36.533 1.00 93.75 123 ARG A C 1
ATOM 978 O O . ARG A 1 123 ? 29.032 0.601 -37.291 1.00 93.75 123 ARG A O 1
ATOM 985 N N . ARG A 1 124 ? 26.893 1.213 -36.965 1.00 92.88 124 ARG A N 1
ATOM 986 C CA . ARG A 1 124 ? 26.641 1.574 -38.372 1.00 92.88 124 ARG A CA 1
ATOM 987 C C . ARG A 1 124 ? 27.382 2.846 -38.754 1.00 92.88 124 ARG A C 1
ATOM 989 O O . ARG A 1 124 ? 28.060 2.845 -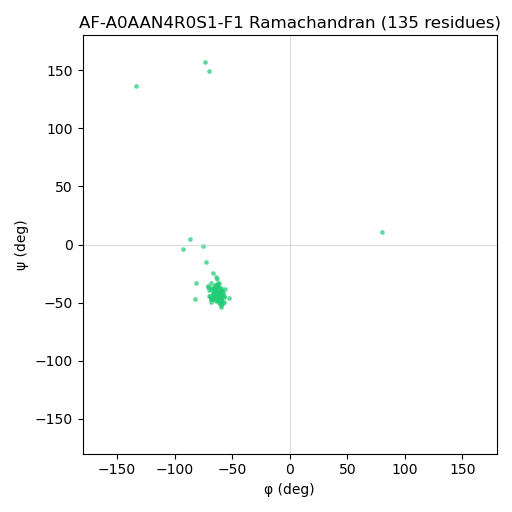39.767 1.00 92.88 124 ARG A O 1
ATOM 996 N N . GLU A 1 125 ? 27.315 3.874 -37.912 1.00 92.75 125 GLU A N 1
ATOM 997 C CA . GLU A 1 125 ? 28.047 5.129 -38.129 1.00 92.75 125 GLU A CA 1
ATOM 998 C C . GLU A 1 125 ? 29.558 4.886 -38.222 1.00 92.75 125 GLU A C 1
ATOM 1000 O O . GLU A 1 125 ? 30.213 5.412 -39.115 1.00 92.75 125 GLU A O 1
ATOM 1005 N N . GLN A 1 126 ? 30.114 4.043 -37.345 1.00 93.38 126 GLN A N 1
ATOM 1006 C CA . GLN A 1 126 ? 31.524 3.645 -37.414 1.00 93.38 126 GLN A CA 1
ATOM 1007 C C . GLN A 1 126 ? 31.849 2.906 -38.717 1.00 93.38 126 GLN A C 1
ATOM 1009 O O . GLN A 1 126 ? 32.806 3.272 -39.389 1.00 93.38 126 GLN A O 1
ATOM 1014 N N . ALA A 1 127 ? 31.030 1.928 -39.115 1.00 93.50 127 ALA A N 1
ATOM 1015 C CA . ALA A 1 127 ? 31.243 1.187 -40.357 1.00 93.50 127 ALA A CA 1
ATOM 1016 C C . ALA A 1 127 ? 31.181 2.089 -41.606 1.00 93.50 127 ALA A C 1
ATOM 1018 O O . ALA A 1 127 ? 31.984 1.925 -42.521 1.00 93.50 127 ALA A O 1
ATOM 1019 N N . GLU A 1 128 ? 30.263 3.060 -41.637 1.00 92.56 128 GLU A N 1
ATOM 1020 C CA . GLU A 1 128 ? 30.158 4.046 -42.720 1.00 92.56 128 GLU A CA 1
ATOM 1021 C C . GLU A 1 128 ? 31.389 4.965 -42.776 1.00 92.56 128 GLU A C 1
ATOM 1023 O O . GLU A 1 128 ? 31.917 5.233 -43.858 1.00 92.56 128 GLU A O 1
ATOM 1028 N N . LEU A 1 129 ? 31.887 5.425 -41.622 1.00 92.94 129 LEU A N 1
ATOM 1029 C CA . LEU A 1 129 ? 33.115 6.223 -41.543 1.00 92.94 129 LEU A CA 1
ATOM 1030 C C . LEU A 1 129 ? 34.345 5.429 -41.999 1.00 92.94 129 LEU A C 1
ATOM 1032 O O . LEU A 1 129 ? 35.162 5.953 -42.762 1.00 92.94 129 LEU A O 1
ATOM 1036 N N . ASP A 1 130 ? 34.456 4.170 -41.579 1.00 92.81 130 ASP A N 1
ATOM 1037 C CA . ASP A 1 130 ? 35.538 3.276 -41.983 1.00 92.81 130 ASP A CA 1
ATOM 1038 C C . ASP A 1 130 ? 35.504 3.031 -43.499 1.00 92.81 130 ASP A C 1
ATOM 1040 O O . ASP A 1 130 ? 36.530 3.160 -44.171 1.00 92.81 130 ASP A O 1
ATOM 1044 N N . GLU A 1 131 ? 34.329 2.775 -44.079 1.00 91.62 131 GLU A N 1
ATOM 1045 C CA . GLU A 1 131 ? 34.170 2.599 -45.525 1.00 91.62 131 GLU A CA 1
ATOM 1046 C C . GLU A 1 131 ? 34.541 3.869 -46.312 1.00 91.62 131 GLU A C 1
ATOM 1048 O O . GLU A 1 131 ? 35.253 3.799 -47.320 1.00 91.62 131 GLU A O 1
ATOM 1053 N N . LEU A 1 132 ? 34.123 5.048 -45.842 1.00 89.69 132 LEU A N 1
ATOM 1054 C CA . LEU A 1 132 ? 34.512 6.331 -46.438 1.00 89.69 132 LEU A CA 1
ATOM 1055 C C . LEU A 1 132 ? 36.022 6.579 -46.351 1.00 89.69 132 LEU A C 1
ATOM 1057 O O . LEU A 1 132 ? 36.594 7.184 -47.261 1.00 89.69 132 LEU A O 1
ATOM 1061 N N . SER A 1 133 ? 36.672 6.121 -45.279 1.00 86.75 133 SER A N 1
ATOM 1062 C CA . SER A 1 133 ? 38.124 6.225 -45.120 1.00 86.75 133 SER A CA 1
ATOM 1063 C C . SER A 1 133 ? 38.876 5.334 -46.118 1.00 86.75 133 SER A C 1
ATOM 1065 O O . SER A 1 133 ? 39.874 5.769 -46.694 1.00 86.75 133 SER A O 1
ATOM 1067 N N . LEU A 1 134 ? 38.355 4.130 -46.389 1.00 85.38 134 LEU A N 1
ATOM 1068 C CA . LEU A 1 134 ? 38.934 3.174 -47.335 1.00 85.38 134 LEU A CA 1
ATOM 1069 C C . LEU A 1 134 ? 38.779 3.630 -48.790 1.00 85.38 134 LEU A C 1
ATOM 1071 O O . LEU A 1 134 ? 39.698 3.441 -49.574 1.00 85.38 134 LEU A O 1
ATOM 1075 N N . ARG A 1 135 ? 37.658 4.270 -49.148 1.00 79.56 135 ARG A N 1
ATOM 1076 C CA . ARG A 1 135 ? 37.402 4.783 -50.511 1.00 79.56 135 ARG A CA 1
ATOM 1077 C C . ARG A 1 135 ? 38.217 6.031 -50.884 1.00 79.56 135 ARG A C 1
ATOM 1079 O O . ARG A 1 135 ? 38.233 6.411 -52.050 1.00 79.56 135 ARG A O 1
ATOM 1086 N N . LYS A 1 136 ? 38.828 6.711 -49.907 1.00 67.00 136 LYS A N 1
ATOM 1087 C CA . LYS A 1 136 ? 39.682 7.898 -50.119 1.00 67.00 136 LYS A CA 1
ATOM 1088 C C . LYS A 1 136 ? 41.173 7.566 -50.274 1.00 67.00 136 LYS A C 1
ATOM 1090 O O . LYS A 1 136 ? 41.958 8.487 -50.496 1.00 67.00 136 LYS A O 1
ATOM 1095 N N . ARG A 1 137 ? 41.556 6.296 -50.128 1.00 55.16 137 ARG A N 1
ATOM 1096 C CA . ARG A 1 137 ? 42.875 5.763 -50.495 1.00 55.16 137 ARG A CA 1
ATOM 1097 C C . ARG A 1 137 ? 42.803 5.103 -51.862 1.00 55.16 137 ARG A C 1
ATOM 1099 O O . ARG A 1 137 ? 43.832 5.179 -52.561 1.00 55.16 137 ARG A O 1
#

Solvent-accessible surface area (backbone atoms only — not comparable to full-atom values): 6949 Å² total; per-residue (Å²): 134,56,72,68,58,53,53,40,53,52,48,32,54,51,31,48,49,52,24,51,52,30,47,53,50,26,52,53,30,45,55,48,24,54,54,27,47,52,49,29,50,50,39,47,51,50,48,53,50,55,49,52,44,42,76,70,66,79,48,59,72,68,60,48,67,61,49,51,60,55,43,52,50,50,34,52,51,2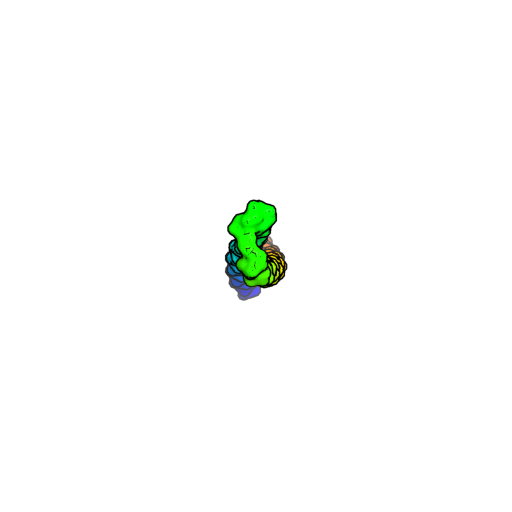9,46,50,52,24,52,54,29,48,52,49,26,51,54,31,47,54,50,26,50,52,32,46,51,53,24,53,52,43,43,51,55,41,55,52,54,52,47,56,52,49,55,54,48,53,54,49,55,49,51,52,52,52,51,57,57,60,74,75,109

Nearest PDB structures (foldseek):
  5xg2-assembly1_A  TM=7.944E-01  e=7.840E-02  Pyrococcus yayanosii CH1
  5c21-assembly1_A  TM=8.824E-01  e=3.331E-01  Escherichia coli
  3zx6-assembly1_B  TM=8.033E-01  e=3.331E-01  Archaeoglobus fulgidus DSM 4304
  3ja6-assembly1_I  TM=8.278E-01  e=1.181E+00  Escherichia coli
  3zx6-assembly1_A  TM=5.790E-01  e=1.801E+00  Archaeoglobus fulgidus DSM 4304

Mean predicted aligned error: 6.31 Å

Radius of gyration: 31.4 Å; Cα contacts (8 Å, |Δi|>4): 66; chains: 1; bounding box: 71×14×95 Å

Sequence (137 aa):
MTHRLRCLATLAKIRERERLDAQTQLIAAQQLQDGKSASLTYATDVLAEERRIATAGNVTMETFRVWFPSGLEKVAYAREEYHNASAATETARLFALETAVTHKATETVFRRLEK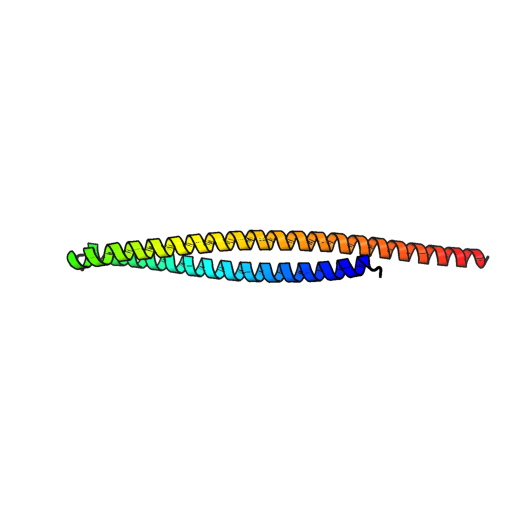ERNDSHTRREQAELDELSLRKR